Protein AF-A0A0C9YIC5-F1 (afdb_monomer)

Nearest PDB structures (foldseek):
  7uoi-assembly1_A  TM=7.313E-01  e=7.204E-04  Enterococcus faecium 1,231,410
  3tx8-assembly1_A-2  TM=7.653E-01  e=3.037E-03  Corynebacterium glutamicum
  2rb7-assembly1_B  TM=7.209E-01  e=3.037E-03  Oleidesulfovibrio alaskensis G20
  7rsf-assembly1_B  TM=7.570E-01  e=6.657E-03  Escherichia coli str. K-12 substr. MG1655
  6xj5-assembly2_D  TM=5.848E-01  e=9.724E-02  Pseudomonas sp. RS-16

Secondary structure (DSSP, 8-state):
-------EEEEEEEEEE---EETTS--SS-HHHHHHHHHHHHHTSPPPP---TTSHHHHHHHHHHHH-TTS-HHHHHHHHHTTT-HHHHHHHHHHHHHH-HHHHHHHS-EEEEEEEEE-SSTTEE-SEEEEEEEEEE-S--

Sequence (141 aa):
MPGVTEKGSVNVCIEVNTPGGHSSLPPTHTSIGILAELLVKIEGNPFRVHLARNSPPYRTVQCLAAHAPNMPDGLRRNILASAYSDKVLRAAEDVLFTNSPVFKSLVGTTQAIDIIQGGVKVNALPEQAWAVINHRISMER

pLDDT: mean 93.81, std 6.39, range [55.09, 98.69]

Organism: NCBI:txid765257

Structure (mmCIF, N/CA/C/O backbone):
data_AF-A0A0C9YIC5-F1
#
_entry.id   AF-A0A0C9YIC5-F1
#
loop_
_atom_site.group_PDB
_atom_site.id
_atom_site.type_symbol
_atom_site.label_atom_id
_atom_site.label_alt_id
_atom_site.label_comp_id
_atom_site.label_asym_id
_atom_site.label_entity_id
_atom_site.label_seq_id
_atom_site.pdbx_PDB_ins_code
_atom_site.Cartn_x
_atom_site.Cartn_y
_atom_site.Cartn_z
_atom_site.occupancy
_atom_site.B_iso_or_equiv
_atom_site.auth_seq_id
_atom_site.auth_comp_id
_atom_site.auth_asym_id
_atom_site.auth_atom_id
_atom_site.pdbx_PDB_model_num
ATOM 1 N N . MET A 1 1 ? -3.934 10.314 -22.966 1.00 55.09 1 MET A N 1
ATOM 2 C CA . MET A 1 1 ? -3.938 8.928 -23.488 1.00 55.09 1 MET A CA 1
ATOM 3 C C . MET A 1 1 ? -5.257 8.276 -23.110 1.00 55.09 1 MET A C 1
ATOM 5 O O . MET A 1 1 ? -5.758 8.613 -22.043 1.00 55.09 1 MET A O 1
ATOM 9 N N . PRO A 1 2 ? -5.831 7.400 -23.949 1.00 66.56 2 PRO A N 1
ATOM 10 C CA . PRO A 1 2 ? -7.063 6.693 -23.607 1.00 66.56 2 PRO A CA 1
ATOM 11 C C . PRO A 1 2 ? -6.825 5.684 -22.471 1.00 66.56 2 PRO A C 1
ATOM 13 O O . PRO A 1 2 ? -5.816 4.979 -22.469 1.00 66.56 2 PRO A O 1
ATOM 16 N N . GLY A 1 3 ? -7.749 5.619 -21.508 1.00 75.81 3 GLY A N 1
ATOM 17 C CA . GLY A 1 3 ? -7.759 4.602 -20.455 1.00 75.81 3 GLY A CA 1
ATOM 18 C C . GLY A 1 3 ? -8.414 3.326 -20.972 1.00 75.81 3 GLY A C 1
ATOM 19 O O . GLY A 1 3 ? -9.629 3.277 -21.109 1.00 75.81 3 GLY A O 1
ATOM 20 N N . VAL A 1 4 ? -7.606 2.318 -21.302 1.00 83.75 4 VAL A N 1
ATOM 21 C CA . VAL A 1 4 ? -8.083 1.050 -21.895 1.00 83.75 4 VAL A CA 1
ATOM 22 C C . VAL A 1 4 ? -8.265 -0.073 -20.869 1.00 83.75 4 VAL A C 1
ATOM 24 O O . VAL A 1 4 ? -8.669 -1.173 -21.230 1.00 83.75 4 VAL A O 1
ATOM 27 N N . THR A 1 5 ? -7.958 0.194 -19.598 1.00 82.62 5 THR A N 1
ATOM 28 C CA . THR A 1 5 ? -8.062 -0.761 -18.486 1.00 82.62 5 THR A CA 1
ATOM 29 C C . THR A 1 5 ? -8.401 -0.058 -17.181 1.00 82.62 5 THR A C 1
ATOM 31 O O . THR A 1 5 ? -7.913 1.046 -16.934 1.00 82.62 5 THR A O 1
ATOM 34 N N . GLU A 1 6 ? -9.148 -0.744 -16.320 1.00 87.69 6 GLU A N 1
ATOM 35 C CA . GLU A 1 6 ? -9.480 -0.321 -14.960 1.00 87.69 6 GLU A CA 1
ATOM 36 C C . GLU A 1 6 ? -8.964 -1.353 -13.945 1.00 87.69 6 GLU A C 1
ATOM 38 O O . GLU A 1 6 ? -8.940 -2.551 -14.227 1.00 87.69 6 GLU A O 1
ATOM 43 N N . LYS A 1 7 ? -8.520 -0.888 -12.771 1.00 92.06 7 LYS A N 1
ATOM 44 C CA . LYS A 1 7 ? -8.099 -1.761 -11.665 1.00 92.06 7 LYS A CA 1
ATOM 45 C C . LYS A 1 7 ? -9.325 -2.367 -10.986 1.00 92.06 7 LYS A C 1
ATOM 47 O O . LYS A 1 7 ? -10.297 -1.658 -10.733 1.00 92.06 7 LYS A O 1
ATOM 52 N N . GLY A 1 8 ? -9.232 -3.634 -10.588 1.00 93.81 8 GLY A N 1
ATOM 53 C CA . GLY A 1 8 ? -10.237 -4.245 -9.717 1.00 93.81 8 GLY A CA 1
ATOM 54 C C . GLY A 1 8 ? -10.327 -3.519 -8.370 1.00 93.81 8 GLY A C 1
ATOM 55 O O . GLY A 1 8 ? -9.386 -2.833 -7.964 1.00 93.81 8 GLY A O 1
ATOM 56 N N . SER A 1 9 ? -11.439 -3.673 -7.653 1.00 95.56 9 SER A N 1
ATOM 57 C CA . SER A 1 9 ? -11.620 -3.086 -6.321 1.00 95.56 9 SER A CA 1
ATOM 58 C C . SER A 1 9 ? -12.182 -4.111 -5.345 1.00 95.56 9 SER A C 1
ATOM 60 O O . SER A 1 9 ? -13.121 -4.832 -5.676 1.00 95.56 9 SER A O 1
ATOM 62 N N . VAL A 1 10 ? -11.594 -4.173 -4.148 1.00 97.19 10 VAL A N 1
ATOM 63 C CA . VAL A 1 10 ? -12.064 -4.988 -3.022 1.00 97.19 10 VAL A CA 1
ATOM 64 C C . VAL A 1 10 ? -11.926 -4.181 -1.736 1.00 97.19 10 VAL A C 1
ATOM 66 O O . VAL A 1 10 ? -10.881 -3.587 -1.489 1.00 97.19 10 VAL A O 1
ATOM 69 N N . ASN A 1 11 ? -12.960 -4.197 -0.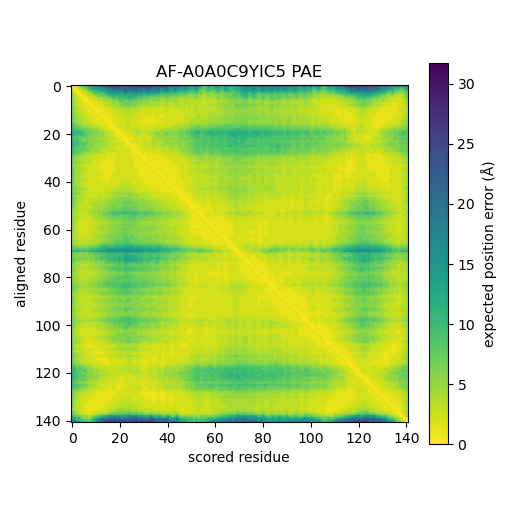899 1.00 98.00 11 ASN A N 1
ATOM 70 C CA . ASN A 1 11 ? -12.909 -3.652 0.455 1.00 98.00 11 ASN A CA 1
ATOM 71 C C . ASN A 1 11 ? -12.886 -4.805 1.456 1.00 98.00 11 ASN A C 1
ATOM 73 O O . ASN A 1 11 ? -13.719 -5.707 1.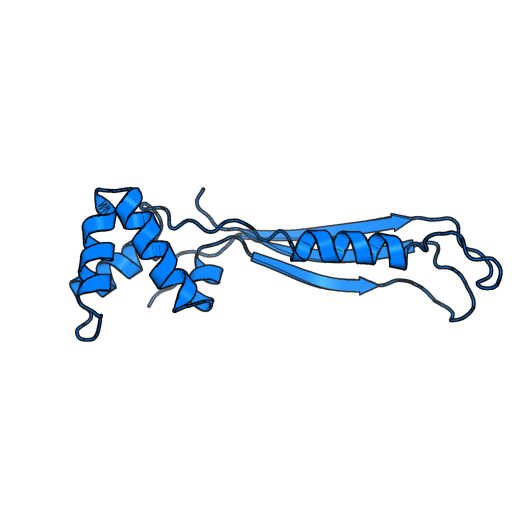377 1.00 98.00 11 ASN A O 1
ATOM 77 N N . VAL A 1 12 ? -11.945 -4.767 2.395 1.00 97.50 12 VAL A N 1
ATOM 78 C CA . VAL A 1 12 ? -11.820 -5.758 3.468 1.00 97.50 12 VAL A CA 1
ATOM 79 C C . VAL A 1 12 ? -12.132 -5.074 4.789 1.00 97.50 12 VAL A C 1
ATOM 81 O O . VAL A 1 12 ? -11.460 -4.110 5.143 1.00 97.50 12 VAL A O 1
ATOM 84 N N . CYS A 1 13 ? -13.141 -5.562 5.508 1.00 98.12 13 CYS A N 1
ATOM 85 C CA . CYS A 1 13 ? -13.415 -5.131 6.876 1.00 98.12 13 CYS A CA 1
ATOM 86 C C . CYS A 1 13 ? -12.688 -6.061 7.849 1.00 98.12 13 CYS A C 1
ATOM 88 O O . CYS A 1 13 ? -12.827 -7.281 7.746 1.00 98.12 13 CYS A O 1
ATOM 90 N N . ILE A 1 14 ? -11.920 -5.490 8.774 1.00 97.81 14 ILE A N 1
ATOM 91 C CA . ILE A 1 14 ? -11.286 -6.231 9.864 1.00 97.81 14 ILE A CA 1
ATOM 92 C C . ILE A 1 14 ? -11.880 -5.746 11.171 1.00 97.81 14 ILE A C 1
ATOM 94 O O . ILE A 1 14 ? -11.922 -4.546 11.427 1.00 97.81 14 ILE A O 1
ATOM 98 N N . GLU A 1 15 ? -12.310 -6.695 11.990 1.00 98.31 15 GLU A N 1
ATOM 99 C CA . GLU A 1 15 ? -12.998 -6.452 13.246 1.00 98.31 15 GLU A CA 1
ATOM 100 C C . GLU A 1 15 ? -12.291 -7.192 14.381 1.00 98.31 15 GLU A C 1
ATOM 102 O O . GLU A 1 15 ? -11.943 -8.369 14.261 1.00 98.31 15 GLU A O 1
ATOM 107 N N . VAL A 1 16 ? -12.077 -6.486 15.488 1.00 98.12 16 VAL A N 1
ATOM 108 C CA . VAL A 1 16 ? -11.490 -7.016 16.713 1.00 98.12 16 VAL A CA 1
ATOM 109 C C . VAL A 1 16 ? -12.517 -6.904 17.828 1.00 98.12 16 VAL A C 1
ATOM 111 O O . VAL A 1 16 ? -12.897 -5.800 18.219 1.00 98.12 16 VAL A O 1
ATOM 114 N N . ASN A 1 17 ? -12.904 -8.060 18.363 1.00 97.19 17 ASN A N 1
ATOM 115 C CA . ASN A 1 17 ? -13.817 -8.178 19.492 1.00 97.19 17 ASN A CA 1
ATOM 116 C C . ASN A 1 17 ? -13.047 -8.568 20.756 1.00 97.19 17 ASN A C 1
ATOM 118 O O . ASN A 1 17 ? -12.307 -9.553 20.766 1.00 97.19 17 ASN A O 1
ATOM 122 N N . THR A 1 18 ? -13.231 -7.802 21.827 1.00 94.25 18 THR A N 1
ATOM 123 C CA . THR A 1 18 ? -12.648 -8.059 23.151 1.00 94.25 18 THR A CA 1
ATOM 124 C C . THR A 1 18 ? -13.705 -7.857 24.231 1.00 94.25 18 THR A C 1
ATOM 126 O O . THR A 1 18 ? -14.663 -7.121 24.005 1.00 94.25 18 THR A O 1
ATOM 129 N N . PRO A 1 19 ? -13.548 -8.427 25.436 1.00 93.00 19 PRO A N 1
ATOM 130 C CA . PRO A 1 19 ? -14.355 -7.995 26.569 1.00 93.00 19 PRO A CA 1
ATOM 131 C C . PRO A 1 19 ? -14.216 -6.479 26.779 1.00 93.00 19 PRO A C 1
ATOM 133 O O . PRO A 1 19 ? -13.108 -5.939 26.729 1.00 93.00 19 PRO A O 1
ATOM 136 N N . GLY A 1 20 ? -15.339 -5.797 26.990 1.00 91.75 20 GLY A N 1
ATOM 137 C CA . GLY A 1 20 ? -15.368 -4.396 27.397 1.00 91.75 20 GLY A CA 1
ATOM 138 C C . GLY A 1 20 ? -15.046 -4.245 28.880 1.00 91.75 20 GLY A C 1
ATOM 139 O O . GLY A 1 20 ? -14.468 -5.128 29.514 1.00 91.75 20 GLY A O 1
ATOM 140 N N . GLY A 1 21 ? -15.449 -3.120 29.464 1.00 93.31 21 GLY A N 1
ATOM 141 C CA . GLY A 1 21 ? -15.326 -2.908 30.905 1.00 93.31 21 GLY A CA 1
ATOM 142 C C . GLY A 1 21 ? -15.001 -1.475 31.288 1.00 93.31 21 GLY A C 1
ATOM 143 O O . GLY A 1 21 ? -15.054 -0.557 30.471 1.00 93.31 21 GLY A O 1
ATOM 144 N N . HIS A 1 22 ? -14.674 -1.278 32.561 1.00 95.06 22 HIS A N 1
ATOM 145 C CA . HIS A 1 22 ? -14.323 0.036 33.084 1.00 95.06 22 HIS A CA 1
ATOM 146 C C . HIS A 1 22 ? -12.851 0.354 32.796 1.00 95.06 22 HIS A C 1
ATOM 148 O O . HIS A 1 22 ? -11.972 -0.462 33.073 1.00 95.06 22 HIS A O 1
ATOM 154 N N . SER A 1 23 ? -12.558 1.554 32.288 1.00 92.31 23 SER A N 1
ATOM 155 C CA . SER A 1 23 ? -11.190 1.916 31.879 1.00 92.31 23 SER A CA 1
ATOM 156 C C . SER A 1 23 ? -10.175 1.995 33.028 1.00 92.31 23 SER A C 1
ATOM 158 O O . SER A 1 23 ? -8.977 2.029 32.770 1.00 92.31 23 SER A O 1
ATOM 160 N N . SER A 1 24 ? -10.622 1.985 34.291 1.00 93.81 24 SER A N 1
ATOM 161 C CA . SER A 1 24 ? -9.742 1.937 35.473 1.00 93.81 24 SER A CA 1
ATOM 162 C C . SER A 1 24 ? -9.096 0.571 35.722 1.00 93.81 24 SER A C 1
ATOM 164 O O . SER A 1 24 ? -8.210 0.475 36.564 1.00 93.81 24 SER A O 1
ATOM 166 N N . LEU A 1 25 ? -9.555 -0.482 35.040 1.00 92.38 25 LEU A N 1
ATOM 167 C CA . LEU A 1 25 ? -9.005 -1.836 35.126 1.00 92.38 25 LEU A CA 1
ATOM 168 C C . LEU A 1 25 ? -8.668 -2.337 33.713 1.00 92.38 25 LEU A C 1
ATOM 170 O O . LEU A 1 25 ? -9.311 -3.266 33.221 1.00 92.38 25 LEU A O 1
ATOM 174 N N . PRO A 1 26 ? -7.723 -1.688 33.009 1.00 92.56 26 PRO A N 1
ATOM 175 C CA . PRO A 1 26 ? -7.449 -2.030 31.627 1.00 92.56 26 PRO A CA 1
ATOM 176 C C . PRO A 1 26 ? -6.727 -3.387 31.529 1.00 92.56 26 PRO A C 1
ATOM 178 O O . PRO A 1 26 ? -5.825 -3.665 32.325 1.00 92.56 26 PRO A O 1
ATOM 181 N N . PRO A 1 27 ? -7.073 -4.225 30.537 1.00 93.69 27 PRO A N 1
ATOM 182 C CA . PRO A 1 27 ? -6.235 -5.353 30.145 1.00 93.69 27 PRO A CA 1
ATOM 183 C C . PRO A 1 27 ? -4.940 -4.853 29.481 1.00 93.69 27 PRO A C 1
ATOM 185 O O . PRO A 1 27 ? -4.796 -3.668 29.179 1.00 93.69 27 PRO A O 1
ATOM 188 N N . THR A 1 28 ? -4.010 -5.766 29.183 1.00 94.88 28 THR A N 1
ATOM 189 C CA . THR A 1 28 ? -2.755 -5.440 28.479 1.00 94.88 28 THR A CA 1
ATOM 190 C C . THR A 1 28 ? -2.990 -4.734 27.139 1.00 94.88 28 THR A C 1
ATOM 192 O O . THR A 1 28 ? -2.250 -3.815 26.799 1.00 94.88 28 THR A O 1
ATOM 195 N N . HIS A 1 29 ? -4.035 -5.123 26.397 1.00 95.31 29 HIS A N 1
ATOM 196 C CA . HIS A 1 29 ? -4.426 -4.473 25.147 1.00 95.31 29 HIS A CA 1
ATOM 197 C C . HIS A 1 29 ? -5.942 -4.301 25.048 1.00 95.31 29 HIS A C 1
ATOM 199 O O . HIS A 1 29 ? -6.704 -5.205 25.384 1.00 95.31 29 HIS A O 1
ATOM 205 N N . THR A 1 30 ? -6.374 -3.147 24.538 1.00 96.62 30 THR A N 1
ATOM 206 C CA . THR A 1 30 ? -7.769 -2.891 24.154 1.00 96.62 30 THR A CA 1
ATOM 207 C C . THR A 1 30 ? -8.027 -3.373 22.724 1.00 96.62 30 THR A C 1
ATOM 209 O O . THR A 1 30 ? -7.079 -3.537 21.951 1.00 96.62 30 THR A O 1
ATOM 212 N N . SER A 1 31 ? -9.293 -3.535 22.327 1.00 97.00 31 SER A N 1
ATOM 213 C CA . SER A 1 31 ? -9.656 -3.809 20.923 1.00 97.00 31 SER A CA 1
ATOM 214 C C . SER A 1 31 ? -9.053 -2.784 19.953 1.00 97.00 31 SER A C 1
ATOM 216 O O . SER A 1 31 ? -8.504 -3.171 18.924 1.00 97.00 31 SER A O 1
ATOM 218 N N . ILE A 1 32 ? -9.053 -1.493 20.314 1.00 97.44 32 ILE A N 1
ATOM 219 C CA . ILE A 1 32 ? -8.400 -0.428 19.531 1.00 97.44 32 ILE A CA 1
ATOM 220 C C . ILE A 1 32 ? -6.886 -0.650 19.443 1.00 97.44 32 ILE A C 1
ATOM 222 O O . ILE A 1 32 ? -6.319 -0.507 18.365 1.00 97.44 32 ILE A O 1
ATOM 226 N N . GLY A 1 33 ? -6.226 -1.003 20.549 1.00 97.69 33 GLY A N 1
ATOM 227 C CA . GLY A 1 33 ? -4.781 -1.246 20.563 1.00 97.69 33 GLY A CA 1
ATOM 228 C C . GLY A 1 33 ? -4.371 -2.414 19.662 1.00 97.69 33 GLY A C 1
ATOM 229 O O . GLY A 1 33 ? -3.432 -2.285 18.881 1.00 97.69 33 GLY A O 1
ATOM 230 N N . ILE A 1 34 ? -5.115 -3.522 19.722 1.00 98.12 34 ILE A N 1
ATOM 231 C CA . ILE A 1 34 ? -4.899 -4.696 18.86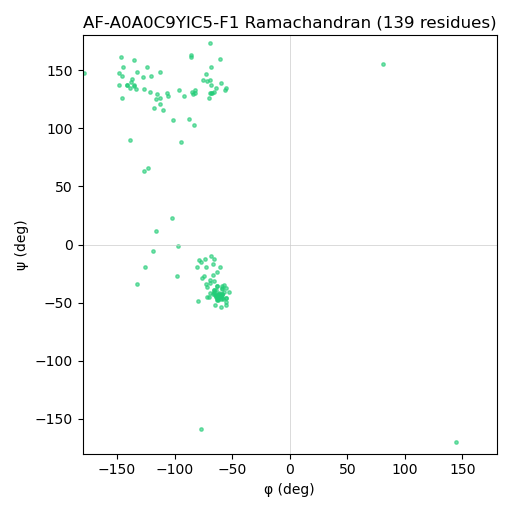1 1.00 98.12 34 ILE A CA 1
ATOM 232 C C . ILE A 1 34 ? -5.134 -4.334 17.390 1.00 98.12 34 ILE A C 1
ATOM 234 O O . ILE A 1 34 ? -4.306 -4.653 16.537 1.00 98.12 34 ILE A O 1
ATOM 238 N N . LEU A 1 35 ? -6.244 -3.647 17.087 1.00 98.56 35 LEU A N 1
ATOM 239 C CA . LEU A 1 35 ? -6.546 -3.207 15.727 1.00 98.56 35 LEU A CA 1
ATOM 240 C C . LEU A 1 35 ? -5.440 -2.291 15.194 1.00 98.56 35 LEU A C 1
ATOM 242 O O . LEU A 1 35 ? -4.960 -2.508 14.088 1.00 98.56 35 LEU A O 1
ATOM 246 N N . ALA A 1 36 ? -4.991 -1.311 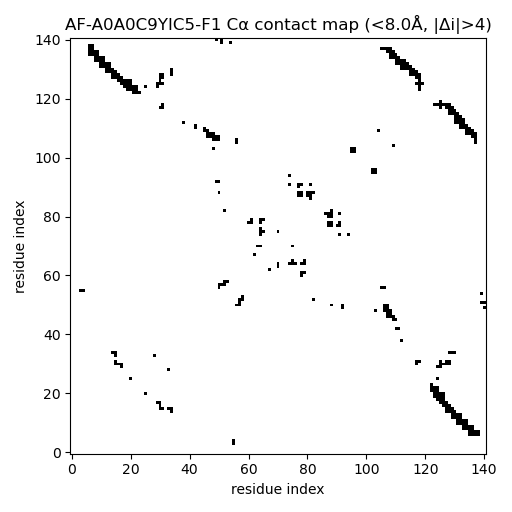15.979 1.00 98.25 36 ALA A N 1
ATOM 247 C CA . ALA A 1 36 ? -3.934 -0.390 15.578 1.00 98.25 36 ALA A CA 1
ATOM 248 C C . ALA A 1 36 ? -2.628 -1.122 15.227 1.00 98.25 36 ALA A C 1
ATOM 250 O O . ALA A 1 36 ? -2.017 -0.819 14.204 1.00 98.25 36 ALA A O 1
ATOM 251 N N . GLU A 1 37 ? -2.225 -2.125 16.014 1.00 98.06 37 GLU A N 1
ATOM 252 C CA . GLU A 1 37 ? -1.039 -2.933 15.707 1.00 98.06 37 GLU A CA 1
ATOM 253 C C . GLU A 1 37 ? -1.189 -3.684 14.375 1.00 98.06 37 GLU A C 1
ATOM 255 O O . GLU A 1 37 ? -0.258 -3.732 13.565 1.00 98.06 37 GLU A O 1
ATOM 260 N N . LEU A 1 38 ? -2.370 -4.247 14.122 1.00 97.81 38 LEU A N 1
ATOM 261 C CA . LEU A 1 38 ? -2.672 -4.929 12.870 1.00 97.81 38 LEU A CA 1
ATOM 262 C C . LEU A 1 38 ? -2.646 -3.963 11.675 1.00 97.81 38 LEU A C 1
ATOM 264 O O . LEU A 1 38 ? -2.046 -4.284 10.651 1.00 97.81 38 LEU A O 1
ATOM 268 N N . LEU A 1 39 ? -3.216 -2.767 11.812 1.00 98.25 39 LEU A N 1
ATOM 269 C CA . LEU A 1 39 ? -3.212 -1.748 10.759 1.00 98.25 39 LEU A CA 1
ATOM 270 C C . LEU A 1 39 ? -1.796 -1.269 10.416 1.00 98.25 39 LEU A C 1
ATOM 272 O O . LEU A 1 39 ? -1.445 -1.218 9.238 1.00 98.25 39 LEU A O 1
ATOM 276 N N . VAL A 1 40 ? -0.947 -1.028 11.422 1.00 98.25 40 VAL A N 1
ATOM 277 C CA . VAL A 1 40 ? 0.472 -0.685 11.211 1.00 98.25 40 VAL A CA 1
ATOM 278 C C . VAL A 1 40 ? 1.196 -1.794 10.447 1.00 98.25 40 VAL A C 1
ATOM 280 O O . VAL A 1 40 ? 1.960 -1.517 9.521 1.00 98.25 40 VAL A O 1
ATOM 283 N N . LYS A 1 41 ? 0.942 -3.064 10.791 1.00 98.12 41 LYS A N 1
ATOM 284 C CA . LYS A 1 41 ? 1.520 -4.203 10.062 1.00 98.12 41 LYS A CA 1
ATOM 285 C C . LYS A 1 41 ? 1.036 -4.254 8.616 1.00 98.12 41 LYS A C 1
ATOM 287 O O . LYS A 1 41 ? 1.838 -4.562 7.741 1.00 98.12 41 LYS A O 1
ATOM 292 N N . ILE A 1 42 ? -0.230 -3.949 8.344 1.00 96.88 42 ILE A N 1
ATOM 293 C CA . ILE A 1 42 ? -0.768 -3.933 6.978 1.00 96.88 42 ILE A CA 1
ATOM 294 C C . ILE A 1 42 ? -0.096 -2.833 6.153 1.00 96.88 42 ILE A C 1
ATOM 296 O O . ILE A 1 42 ? 0.469 -3.135 5.103 1.00 96.88 42 ILE A O 1
ATOM 300 N N . GLU A 1 43 ? -0.067 -1.589 6.637 1.00 97.06 43 GLU A N 1
ATOM 301 C CA . GLU A 1 43 ? 0.566 -0.477 5.909 1.00 97.06 43 GLU A CA 1
ATOM 302 C C . GLU A 1 43 ? 2.072 -0.675 5.713 1.00 97.06 43 GLU A C 1
ATOM 304 O O . GLU A 1 43 ? 2.607 -0.358 4.649 1.00 97.06 43 GLU A O 1
ATOM 309 N N . GLY A 1 44 ? 2.749 -1.271 6.700 1.00 97.62 44 GLY A N 1
ATOM 310 C CA . GLY A 1 44 ? 4.167 -1.619 6.624 1.00 97.62 44 GLY A CA 1
ATOM 311 C C . GLY A 1 44 ? 4.503 -2.743 5.634 1.00 97.62 44 GLY A C 1
ATOM 312 O O . GLY A 1 44 ? 5.682 -2.967 5.361 1.00 97.62 44 GLY A O 1
ATOM 313 N N . ASN A 1 45 ? 3.505 -3.438 5.075 1.00 96.94 45 ASN A N 1
ATOM 314 C CA . ASN A 1 45 ? 3.682 -4.541 4.126 1.00 96.94 45 ASN A CA 1
ATOM 315 C C . ASN A 1 45 ? 2.942 -4.286 2.794 1.00 96.94 45 ASN A C 1
ATOM 317 O O . ASN A 1 45 ? 2.007 -5.015 2.456 1.00 96.94 45 ASN A O 1
ATOM 321 N N . PRO A 1 46 ? 3.341 -3.272 2.001 1.00 94.25 46 PRO A N 1
ATOM 322 C CA . PRO A 1 46 ? 2.715 -2.998 0.712 1.00 94.25 46 PRO A CA 1
ATOM 323 C C . PRO A 1 46 ? 3.001 -4.099 -0.319 1.00 94.25 46 PRO A C 1
ATOM 325 O O . PRO A 1 46 ? 4.052 -4.748 -0.309 1.00 94.25 46 PRO A O 1
ATOM 328 N N . PHE A 1 47 ? 2.086 -4.258 -1.279 1.00 93.94 47 PHE A N 1
ATOM 329 C CA . PHE A 1 47 ? 2.258 -5.187 -2.394 1.00 93.94 47 PHE A CA 1
ATOM 330 C C . PHE A 1 47 ? 3.503 -4.849 -3.221 1.00 93.94 47 PHE A C 1
ATOM 332 O O . PHE A 1 47 ? 3.787 -3.689 -3.535 1.00 93.94 47 PHE A O 1
ATOM 339 N N . ARG A 1 48 ? 4.237 -5.891 -3.624 1.00 92.94 48 ARG A N 1
ATOM 340 C CA . ARG A 1 48 ? 5.342 -5.745 -4.576 1.00 92.94 48 ARG A CA 1
ATOM 341 C C . ARG A 1 48 ? 4.773 -5.392 -5.945 1.00 92.94 48 ARG A C 1
ATOM 343 O O . ARG A 1 48 ? 3.863 -6.057 -6.429 1.00 92.94 48 ARG A O 1
ATOM 350 N N . VAL A 1 49 ? 5.327 -4.355 -6.564 1.00 93.94 49 VAL A N 1
ATOM 351 C CA . VAL A 1 49 ? 4.899 -3.890 -7.886 1.00 93.94 49 VAL A CA 1
ATOM 352 C C . VAL A 1 49 ? 5.809 -4.491 -8.949 1.00 93.94 49 VAL A C 1
ATOM 354 O O . VAL A 1 49 ? 7.030 -4.458 -8.803 1.00 93.94 49 VAL A O 1
ATOM 357 N N . HIS A 1 50 ? 5.212 -5.033 -10.006 1.00 93.69 50 HIS A N 1
ATOM 358 C CA . HIS A 1 50 ? 5.914 -5.574 -11.164 1.00 93.69 50 HIS A CA 1
ATOM 359 C C . HIS A 1 50 ? 5.226 -5.090 -12.443 1.00 93.69 50 HIS A C 1
ATOM 361 O O . HIS A 1 50 ? 3.999 -5.042 -12.519 1.00 93.69 50 HIS A O 1
ATOM 367 N N . LEU A 1 51 ? 6.018 -4.695 -13.434 1.00 93.69 51 LEU A N 1
ATOM 368 C CA . LEU A 1 51 ? 5.554 -4.227 -14.727 1.00 93.69 51 LEU A CA 1
ATOM 369 C C . LEU A 1 51 ? 5.539 -5.396 -15.716 1.00 93.69 51 LEU A C 1
ATOM 371 O O . LEU A 1 51 ? 6.501 -5.638 -16.445 1.00 93.69 51 LEU A O 1
ATOM 375 N N . ALA A 1 52 ? 4.419 -6.109 -15.756 1.00 93.25 52 ALA A N 1
ATOM 376 C CA . ALA A 1 52 ? 4.237 -7.233 -16.662 1.00 93.25 52 ALA A CA 1
ATOM 377 C C . ALA A 1 52 ? 4.274 -6.790 -18.141 1.00 93.25 52 ALA A C 1
ATOM 379 O O . ALA A 1 52 ? 3.660 -5.789 -18.527 1.00 93.25 52 ALA A O 1
ATOM 380 N N . ARG A 1 53 ? 5.008 -7.528 -18.989 1.00 94.00 53 ARG A N 1
ATOM 381 C CA . ARG A 1 53 ? 5.271 -7.153 -20.399 1.00 94.00 53 ARG A CA 1
ATOM 382 C C . ARG A 1 53 ? 4.026 -7.170 -21.288 1.00 94.00 53 ARG A C 1
ATOM 384 O O . ARG A 1 53 ? 3.972 -6.480 -22.305 1.00 94.00 53 ARG A O 1
ATOM 391 N N . ASN A 1 54 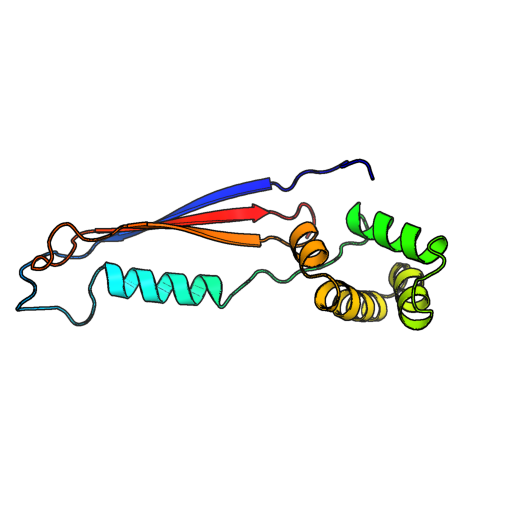? 3.035 -7.974 -20.933 1.00 90.81 54 ASN A N 1
ATOM 392 C CA . ASN A 1 54 ? 1.750 -8.046 -21.619 1.00 90.81 54 ASN A CA 1
ATOM 393 C C . ASN A 1 54 ? 0.810 -6.887 -21.242 1.00 90.81 54 ASN A C 1
ATOM 395 O O . ASN A 1 54 ? -0.127 -6.622 -22.000 1.00 90.81 54 ASN A O 1
ATOM 399 N N . SER A 1 55 ? 1.122 -6.137 -20.180 1.00 91.38 55 SER A N 1
ATOM 400 C CA . SER A 1 55 ? 0.265 -5.078 -19.655 1.00 91.38 55 SER A CA 1
ATOM 401 C C . SER A 1 55 ? 0.218 -3.813 -20.533 1.00 91.38 55 SER A C 1
ATOM 403 O O . SER A 1 55 ? 1.221 -3.406 -21.138 1.00 91.38 55 SER A O 1
ATOM 405 N N . PRO A 1 56 ? -0.926 -3.104 -20.582 1.00 92.25 56 PRO A N 1
ATOM 406 C CA . PRO A 1 56 ? -1.020 -1.800 -21.244 1.00 92.25 56 PRO A CA 1
ATOM 407 C C . PRO A 1 56 ? -0.071 -0.719 -20.689 1.00 92.25 56 PRO A C 1
ATOM 409 O O . PRO A 1 56 ? 0.489 0.034 -21.498 1.00 92.25 56 PRO A O 1
ATOM 412 N N . PRO A 1 57 ? 0.185 -0.624 -19.364 1.00 92.50 57 PRO A N 1
ATOM 413 C CA . PRO A 1 57 ? 1.213 0.266 -18.828 1.00 92.50 57 PRO A CA 1
ATOM 414 C C . PRO A 1 57 ? 2.604 -0.002 -19.411 1.00 92.50 57 PRO A C 1
ATOM 416 O O . PRO A 1 57 ? 3.303 0.946 -19.767 1.00 92.50 57 PRO A O 1
ATOM 419 N N . TYR A 1 58 ? 2.991 -1.269 -19.594 1.00 94.38 58 TYR A N 1
ATOM 420 C CA . TYR A 1 58 ? 4.277 -1.605 -20.209 1.00 94.38 58 TYR A CA 1
ATOM 421 C C . TYR A 1 58 ? 4.361 -1.124 -21.659 1.00 94.38 58 TYR A C 1
ATOM 423 O O . TYR A 1 58 ? 5.320 -0.454 -22.041 1.00 94.38 58 TYR A O 1
ATOM 431 N N . ARG A 1 59 ? 3.320 -1.390 -22.460 1.00 93.56 59 ARG A N 1
ATOM 432 C CA . ARG A 1 59 ? 3.238 -0.923 -23.857 1.00 93.56 59 ARG A CA 1
ATOM 433 C C . ARG A 1 59 ? 3.304 0.601 -23.960 1.00 93.56 59 ARG A C 1
ATOM 435 O O . ARG A 1 59 ? 3.935 1.133 -24.869 1.00 93.56 59 ARG A O 1
ATOM 442 N N . THR A 1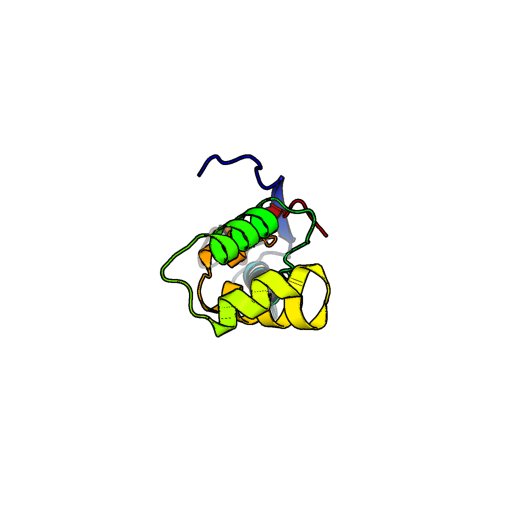 60 ? 2.689 1.301 -23.009 1.00 92.62 60 THR A N 1
ATOM 443 C CA . THR A 1 60 ? 2.754 2.765 -22.914 1.00 92.62 60 THR A CA 1
ATOM 444 C C . THR A 1 60 ? 4.186 3.239 -22.695 1.00 92.62 60 THR A C 1
ATOM 446 O O . THR A 1 60 ? 4.661 4.118 -23.409 1.00 92.62 60 THR A O 1
ATOM 449 N N . VAL A 1 61 ? 4.901 2.624 -21.755 1.00 94.38 61 VAL A N 1
ATOM 450 C CA . VAL A 1 61 ? 6.294 2.974 -21.462 1.00 94.38 61 VAL A CA 1
ATOM 451 C C . VAL A 1 61 ? 7.221 2.650 -22.641 1.00 94.38 61 VAL A C 1
ATOM 453 O O . VAL A 1 61 ? 8.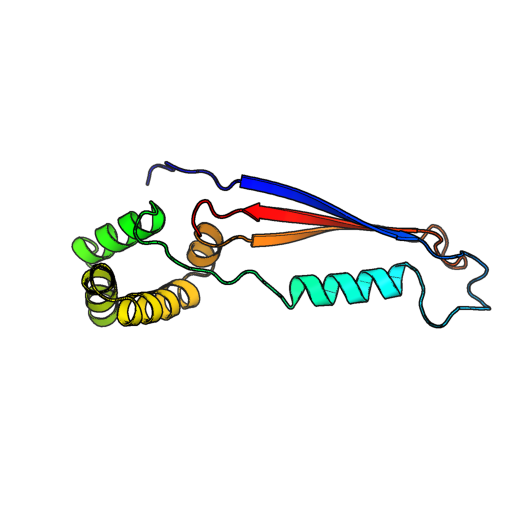069 3.474 -22.978 1.00 94.38 61 VAL A O 1
ATOM 456 N N . GLN A 1 62 ? 7.016 1.523 -23.331 1.00 96.56 62 GLN A N 1
ATOM 457 C CA . GLN A 1 62 ? 7.722 1.197 -24.580 1.00 96.56 62 GLN A CA 1
ATOM 458 C C . GLN A 1 62 ? 7.509 2.264 -25.661 1.00 96.56 62 GLN A C 1
ATOM 460 O O . GLN A 1 62 ? 8.467 2.741 -26.265 1.00 96.56 62 GLN A O 1
ATOM 465 N N . CYS A 1 63 ? 6.259 2.685 -25.869 1.00 94.88 63 CYS A N 1
ATOM 466 C CA . CYS A 1 63 ? 5.905 3.727 -26.833 1.00 94.88 63 CYS A CA 1
ATOM 467 C C . CYS A 1 63 ? 6.576 5.069 -26.491 1.00 94.88 63 CYS A C 1
ATOM 469 O O . CYS A 1 63 ? 7.162 5.720 -27.357 1.00 94.88 63 CYS A O 1
ATOM 471 N N . LEU A 1 64 ? 6.573 5.454 -25.211 1.00 94.12 64 LEU A N 1
ATOM 472 C CA . LEU A 1 64 ? 7.275 6.650 -24.746 1.00 94.12 64 LEU A CA 1
ATOM 473 C C . LEU A 1 64 ? 8.786 6.548 -24.983 1.00 94.12 64 LEU A C 1
ATOM 475 O O . LEU A 1 64 ? 9.384 7.504 -25.465 1.00 94.12 64 LEU A O 1
ATOM 479 N N . ALA A 1 65 ? 9.414 5.404 -24.716 1.00 95.69 65 ALA A N 1
ATOM 480 C CA . ALA A 1 65 ? 10.837 5.230 -24.999 1.00 95.69 65 ALA A CA 1
ATOM 481 C C . ALA A 1 65 ? 11.160 5.258 -26.502 1.00 95.69 65 ALA A C 1
ATOM 483 O O . ALA A 1 65 ? 12.222 5.746 -26.887 1.00 95.69 65 ALA A O 1
ATOM 484 N N . ALA A 1 66 ? 10.254 4.799 -27.364 1.00 95.75 66 ALA A N 1
ATOM 485 C CA . ALA A 1 66 ? 10.444 4.854 -28.810 1.00 95.75 66 ALA A CA 1
ATOM 486 C C . ALA A 1 66 ? 10.304 6.277 -29.383 1.00 95.75 66 ALA A C 1
ATOM 488 O O . ALA A 1 66 ? 11.012 6.620 -30.328 1.00 95.75 66 ALA A O 1
ATOM 489 N N . HIS A 1 67 ? 9.421 7.110 -28.818 1.00 95.25 67 HIS A N 1
ATOM 490 C CA . HIS A 1 67 ? 8.989 8.349 -29.483 1.00 95.25 67 HIS A CA 1
ATOM 491 C C . HIS A 1 67 ? 9.161 9.637 -28.672 1.00 95.25 67 HIS A C 1
ATOM 493 O O . HIS A 1 67 ? 9.171 10.718 -29.258 1.00 95.25 67 HIS A O 1
ATOM 499 N N . ALA A 1 68 ? 9.294 9.578 -27.343 1.00 93.88 68 ALA A N 1
ATOM 500 C CA . ALA A 1 68 ? 9.398 10.788 -26.533 1.00 93.88 68 ALA A CA 1
ATOM 501 C C . ALA A 1 68 ? 10.756 11.474 -26.771 1.00 93.88 68 ALA A C 1
ATOM 503 O O . ALA A 1 68 ? 11.795 10.834 -26.571 1.00 93.88 68 ALA A O 1
ATOM 504 N N . PRO A 1 69 ? 10.787 12.768 -27.137 1.00 90.25 69 PRO A N 1
ATOM 505 C CA . PRO A 1 69 ? 12.037 13.467 -27.437 1.00 90.25 69 PRO A CA 1
ATOM 506 C C . PRO A 1 69 ? 12.894 13.692 -26.183 1.00 90.25 69 PRO A C 1
ATOM 508 O O . PRO A 1 69 ? 14.111 13.582 -26.245 1.00 90.25 69 PRO A O 1
ATOM 511 N N . ASN A 1 70 ? 12.265 13.903 -25.022 1.00 89.56 70 ASN A N 1
ATOM 512 C CA . ASN A 1 70 ? 12.940 14.360 -23.799 1.00 89.56 70 ASN A CA 1
ATOM 513 C C . ASN A 1 70 ? 13.190 13.247 -22.764 1.00 89.56 70 ASN A C 1
ATOM 515 O O . ASN A 1 70 ? 13.301 13.522 -21.571 1.00 89.56 70 ASN A O 1
ATOM 519 N N . MET A 1 71 ? 13.233 11.978 -23.182 1.00 91.94 71 MET A N 1
ATOM 520 C CA . MET A 1 71 ? 13.555 10.874 -22.271 1.00 91.94 71 MET A CA 1
ATOM 521 C C . MET A 1 71 ? 15.078 10.700 -22.150 1.00 91.94 71 MET A C 1
ATOM 523 O O . MET A 1 71 ? 15.735 10.595 -23.189 1.00 91.94 71 MET A O 1
ATOM 527 N N . PRO A 1 72 ? 15.639 10.592 -20.927 1.00 92.75 72 PRO A N 1
ATOM 528 C CA . PRO A 1 72 ? 17.063 10.325 -20.733 1.00 92.75 72 PRO A CA 1
ATOM 529 C C . PRO A 1 72 ? 17.512 9.038 -21.438 1.00 92.75 72 PRO A C 1
ATOM 531 O O . PRO A 1 72 ? 16.883 7.990 -21.276 1.00 92.75 72 PRO A O 1
ATOM 534 N N . ASP A 1 73 ? 18.631 9.086 -22.163 1.00 92.50 73 ASP A N 1
ATOM 535 C CA . ASP A 1 73 ? 19.088 7.976 -23.016 1.00 92.50 73 ASP A CA 1
ATOM 536 C C . ASP A 1 73 ? 19.317 6.665 -22.261 1.00 92.50 73 ASP A C 1
ATOM 538 O O . ASP A 1 73 ? 19.033 5.585 -22.779 1.00 92.50 73 ASP A O 1
ATOM 542 N N . GLY A 1 74 ? 19.808 6.742 -21.021 1.00 90.94 74 GLY A N 1
ATOM 543 C CA . GLY A 1 74 ? 19.988 5.566 -20.169 1.00 90.94 74 GLY A CA 1
ATOM 544 C C . GLY A 1 74 ? 18.662 4.862 -19.871 1.00 90.94 74 GLY A C 1
ATOM 545 O O . GLY A 1 74 ? 18.550 3.650 -20.049 1.00 90.94 74 GLY A O 1
ATOM 546 N N . LEU A 1 75 ? 17.637 5.632 -19.495 1.00 91.94 75 LEU A N 1
ATOM 547 C CA . LEU A 1 75 ? 16.295 5.108 -19.240 1.00 91.94 75 LEU A CA 1
ATOM 548 C C . LEU A 1 75 ? 15.658 4.582 -20.531 1.00 91.94 75 LEU A C 1
ATOM 550 O O . LEU A 1 75 ? 15.098 3.489 -20.528 1.00 91.94 75 LEU A O 1
ATOM 554 N N . ARG A 1 76 ? 15.811 5.310 -21.643 1.00 95.94 76 ARG A N 1
ATOM 555 C CA . ARG A 1 76 ? 15.325 4.896 -22.965 1.00 95.94 76 ARG A CA 1
ATOM 556 C C . ARG A 1 76 ? 15.869 3.526 -23.364 1.00 95.94 76 ARG A C 1
ATOM 558 O O . ARG A 1 76 ? 15.094 2.633 -23.700 1.00 95.94 76 ARG A O 1
ATOM 565 N N . ARG A 1 77 ? 17.193 3.343 -23.295 1.00 94.62 77 ARG A N 1
ATOM 566 C CA . ARG A 1 77 ? 17.849 2.069 -23.627 1.00 94.62 77 ARG A CA 1
ATOM 567 C C . ARG A 1 77 ? 17.362 0.935 -22.731 1.00 94.62 77 ARG A C 1
ATOM 569 O O . ARG A 1 77 ? 17.045 -0.132 -23.247 1.00 94.62 77 ARG A O 1
ATOM 576 N N . ASN A 1 78 ? 17.254 1.174 -21.423 1.00 94.75 78 ASN A N 1
ATOM 577 C CA . ASN A 1 78 ? 16.778 0.163 -20.478 1.00 94.75 78 ASN A CA 1
ATOM 578 C C . ASN A 1 78 ? 15.324 -0.230 -20.750 1.00 94.75 78 ASN A C 1
ATOM 580 O O . ASN A 1 78 ? 15.013 -1.417 -20.781 1.00 94.75 78 ASN A O 1
ATOM 584 N N . ILE A 1 79 ? 14.438 0.735 -21.007 1.00 96.81 79 ILE A N 1
ATOM 585 C CA . ILE A 1 79 ? 13.050 0.435 -21.358 1.00 96.81 79 ILE A CA 1
ATOM 586 C C . ILE A 1 79 ? 13.009 -0.414 -22.627 1.00 96.81 79 ILE A C 1
ATOM 588 O O . ILE A 1 79 ? 12.460 -1.508 -22.584 1.00 96.81 79 ILE A O 1
ATOM 592 N N . LEU A 1 80 ? 13.632 0.010 -23.728 1.00 96.62 80 LEU A N 1
ATOM 593 C CA . LEU A 1 80 ? 13.580 -0.741 -24.989 1.00 96.62 80 LEU A CA 1
ATOM 594 C C . LEU A 1 80 ? 14.169 -2.158 -24.846 1.00 96.62 80 LEU A C 1
ATOM 596 O O . LEU A 1 80 ? 13.574 -3.132 -25.304 1.00 96.62 80 LEU A O 1
ATOM 600 N N . ALA A 1 81 ? 15.295 -2.303 -24.141 1.00 96.69 81 ALA A N 1
ATOM 601 C CA . ALA A 1 81 ? 15.932 -3.600 -23.907 1.00 96.69 81 ALA A CA 1
ATOM 602 C C . ALA A 1 81 ? 15.179 -4.491 -22.896 1.00 96.69 81 ALA A C 1
ATOM 604 O O . ALA A 1 81 ? 15.355 -5.712 -22.905 1.00 96.69 81 ALA A O 1
ATOM 605 N N . SER A 1 82 ? 14.299 -3.924 -22.059 1.00 96.81 82 SER A N 1
ATOM 606 C CA . SER A 1 82 ? 13.496 -4.690 -21.091 1.00 96.81 82 SER A CA 1
ATOM 607 C C . SER A 1 82 ? 12.581 -5.734 -21.742 1.00 96.81 82 SER A C 1
ATOM 609 O O . SER A 1 82 ? 12.168 -6.682 -21.071 1.00 96.81 82 SER A O 1
ATOM 611 N N . ALA A 1 83 ? 12.291 -5.601 -23.042 1.00 95.88 83 ALA A N 1
ATOM 612 C CA . ALA A 1 83 ? 11.492 -6.558 -23.809 1.00 95.88 83 ALA A CA 1
ATOM 613 C C . ALA A 1 83 ? 12.142 -7.947 -23.890 1.00 95.88 83 ALA A C 1
ATOM 615 O O . ALA A 1 83 ? 11.436 -8.941 -24.037 1.00 95.88 83 ALA A O 1
ATOM 616 N N . TYR A 1 84 ? 13.466 -8.020 -23.731 1.00 96.00 84 TYR A N 1
ATOM 617 C CA . TYR A 1 84 ? 14.249 -9.238 -23.945 1.00 96.00 84 TYR A CA 1
ATOM 618 C C . TYR A 1 84 ? 14.992 -9.722 -22.692 1.00 96.00 84 TYR A C 1
ATOM 620 O O . TYR A 1 84 ? 15.625 -10.773 -22.725 1.00 96.00 84 TYR A O 1
ATOM 628 N N . SER A 1 85 ? 14.957 -8.969 -21.586 1.00 96.75 85 SER A N 1
ATOM 629 C CA . SER A 1 85 ? 15.692 -9.318 -20.366 1.00 96.75 85 SER A CA 1
ATOM 630 C C . SER A 1 85 ? 14.951 -8.910 -19.098 1.00 96.75 85 SER A C 1
ATOM 632 O O . SER A 1 85 ? 14.616 -7.740 -18.909 1.00 96.75 85 SER A O 1
ATOM 634 N N . ASP A 1 86 ? 14.746 -9.869 -18.194 1.00 95.25 86 ASP A N 1
ATOM 635 C CA . ASP A 1 86 ? 14.129 -9.627 -16.882 1.00 95.25 86 ASP A CA 1
ATOM 636 C C . ASP A 1 86 ? 15.007 -8.745 -16.001 1.00 95.25 86 ASP A C 1
ATOM 638 O O . ASP A 1 86 ? 14.510 -7.843 -15.335 1.00 95.25 86 ASP A O 1
ATOM 642 N N . LYS A 1 87 ? 16.328 -8.944 -16.046 1.00 96.50 87 LYS A N 1
ATOM 643 C CA . LYS A 1 87 ? 17.282 -8.116 -15.301 1.00 96.50 87 LYS A CA 1
ATOM 644 C C . LYS A 1 87 ? 17.171 -6.644 -15.704 1.00 96.50 87 LYS A C 1
ATOM 646 O O . LYS A 1 87 ? 17.176 -5.766 -14.847 1.00 96.50 87 LYS A O 1
ATOM 651 N N . VAL A 1 88 ? 17.055 -6.381 -17.006 1.00 96.44 88 VAL A N 1
ATOM 652 C CA . VAL A 1 88 ? 16.906 -5.015 -17.522 1.00 96.44 88 VAL A CA 1
ATOM 653 C C . VAL A 1 88 ? 15.519 -4.455 -17.206 1.00 96.44 88 VAL A C 1
ATOM 655 O O . VAL A 1 88 ? 15.410 -3.280 -16.867 1.00 96.44 88 VAL A O 1
ATOM 658 N N . LEU A 1 89 ? 14.473 -5.288 -17.247 1.00 96.31 89 LEU A N 1
ATOM 659 C CA . LEU A 1 89 ? 13.132 -4.896 -16.810 1.00 96.31 89 LEU A CA 1
ATOM 660 C C . LEU A 1 89 ? 13.125 -4.449 -15.347 1.00 96.31 89 LEU A C 1
ATOM 662 O O . LEU A 1 89 ? 12.611 -3.374 -15.069 1.00 96.31 89 LEU A O 1
ATOM 666 N N . ARG A 1 90 ? 13.767 -5.192 -14.437 1.00 95.38 90 ARG A N 1
ATOM 667 C CA . ARG A 1 90 ? 13.899 -4.783 -13.028 1.00 95.38 90 ARG A CA 1
ATOM 668 C C . ARG A 1 90 ? 14.625 -3.447 -12.874 1.00 95.38 90 ARG A C 1
ATOM 670 O O . ARG A 1 90 ? 14.147 -2.570 -12.169 1.00 95.38 90 ARG A O 1
ATOM 677 N N . ALA A 1 91 ? 15.720 -3.244 -13.605 1.00 94.69 91 ALA A N 1
ATOM 678 C CA . ALA A 1 91 ? 16.424 -1.962 -13.582 1.00 94.69 91 ALA A CA 1
ATOM 679 C C . ALA A 1 91 ? 15.561 -0.800 -14.119 1.00 94.69 91 ALA A C 1
ATOM 681 O O . ALA A 1 91 ? 15.652 0.323 -13.626 1.00 94.69 91 ALA A O 1
ATOM 682 N N . ALA A 1 92 ? 14.719 -1.048 -15.128 1.00 95.12 92 ALA A N 1
ATOM 683 C CA . ALA A 1 92 ? 13.768 -0.057 -15.624 1.00 95.12 92 ALA A CA 1
ATOM 684 C C . ALA A 1 92 ? 12.644 0.217 -14.609 1.00 95.12 92 ALA A C 1
ATOM 686 O O . ALA A 1 92 ? 12.296 1.377 -14.404 1.00 95.12 92 ALA A O 1
ATOM 687 N N . GLU A 1 93 ? 12.110 -0.819 -13.955 1.00 95.56 93 GLU A N 1
ATOM 688 C CA . GLU A 1 93 ? 11.122 -0.707 -12.875 1.00 95.56 93 GLU A CA 1
ATOM 689 C C . GLU A 1 93 ? 11.622 0.179 -11.742 1.00 95.56 93 GLU A C 1
ATOM 691 O O . GLU A 1 93 ? 10.919 1.110 -11.358 1.00 95.56 93 GLU A O 1
ATOM 696 N N . ASP A 1 94 ? 12.843 -0.057 -11.260 1.00 94.62 94 ASP A N 1
ATOM 697 C CA . ASP A 1 94 ? 13.432 0.725 -10.173 1.00 94.62 94 ASP A CA 1
ATOM 698 C C . ASP A 1 94 ? 13.436 2.220 -10.512 1.00 94.62 94 ASP A C 1
ATOM 700 O O . ASP A 1 94 ? 12.992 3.048 -9.715 1.00 94.62 94 ASP A O 1
ATOM 704 N N . VAL A 1 95 ? 13.854 2.579 -11.729 1.00 94.56 95 VAL A N 1
ATOM 705 C CA . VAL A 1 95 ? 13.889 3.980 -12.171 1.00 94.56 95 VAL A CA 1
ATOM 706 C C . VAL A 1 95 ? 12.479 4.543 -12.375 1.00 94.56 95 VAL A C 1
ATOM 708 O O . VAL A 1 95 ? 12.190 5.652 -11.925 1.00 94.56 95 VAL A O 1
ATOM 711 N N . LEU A 1 96 ? 11.584 3.802 -13.035 1.00 94.44 96 LEU A N 1
ATOM 712 C CA . LEU A 1 96 ? 10.217 4.248 -13.329 1.00 94.44 96 LEU A CA 1
ATOM 713 C C . LEU A 1 96 ? 9.396 4.452 -12.054 1.00 94.44 96 LEU A C 1
ATOM 715 O O . LEU A 1 96 ? 8.706 5.461 -11.917 1.00 94.44 96 LEU A O 1
ATOM 719 N N . PHE A 1 97 ? 9.479 3.511 -11.117 1.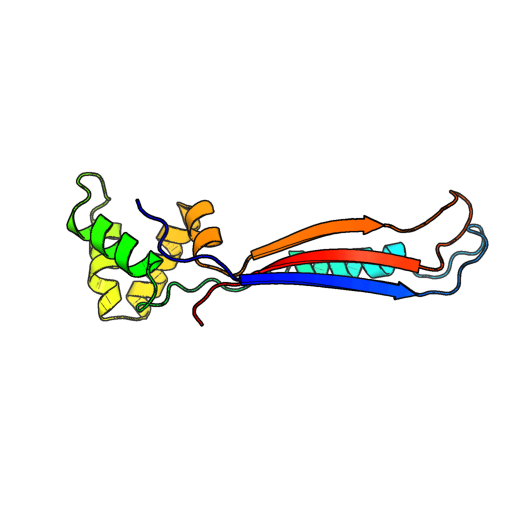00 95.12 97 PHE A N 1
ATOM 720 C CA . PHE A 1 97 ? 8.716 3.540 -9.875 1.00 95.12 97 PHE A CA 1
ATOM 721 C C . PHE A 1 97 ? 9.280 4.529 -8.858 1.00 95.12 97 PHE A C 1
ATOM 723 O O . PHE A 1 97 ? 8.504 5.084 -8.081 1.00 95.12 97 PHE A O 1
ATOM 730 N N . THR A 1 98 ? 10.591 4.787 -8.879 1.00 94.25 98 THR A N 1
ATOM 731 C CA . THR A 1 98 ? 11.208 5.834 -8.047 1.00 94.25 98 THR A CA 1
ATOM 732 C C . THR A 1 98 ? 10.846 7.225 -8.560 1.00 94.25 98 THR A C 1
ATOM 734 O O . THR A 1 98 ? 10.452 8.087 -7.780 1.00 94.25 98 THR A O 1
ATOM 737 N N . ASN A 1 99 ? 10.916 7.443 -9.877 1.00 92.12 99 ASN A N 1
ATOM 738 C CA . ASN A 1 99 ? 10.667 8.760 -10.468 1.00 92.12 99 ASN A CA 1
ATOM 739 C C . ASN A 1 99 ? 9.178 9.088 -10.635 1.00 92.12 99 ASN A C 1
ATOM 741 O O . ASN A 1 99 ? 8.822 10.253 -10.803 1.00 92.12 99 ASN A O 1
ATOM 745 N N . SER A 1 100 ? 8.296 8.084 -10.618 1.00 93.75 100 SER A N 1
ATOM 746 C CA . SER A 1 100 ? 6.854 8.285 -10.742 1.00 93.75 100 SER A CA 1
ATOM 747 C C . SER A 1 100 ? 6.067 7.384 -9.782 1.00 93.75 100 SER A C 1
ATOM 749 O O . SER A 1 100 ? 5.629 6.289 -10.152 1.00 93.75 100 SER A O 1
ATOM 751 N N . PRO A 1 101 ? 5.799 7.866 -8.554 1.00 93.19 101 PRO A N 1
ATOM 752 C CA . PRO A 1 101 ? 4.912 7.184 -7.611 1.00 93.19 101 PRO A CA 1
ATOM 753 C C . PRO A 1 101 ? 3.505 6.959 -8.181 1.00 93.19 101 PRO A C 1
ATOM 755 O O . PRO A 1 101 ? 2.892 5.923 -7.938 1.00 93.19 101 PRO A O 1
ATOM 758 N N . VAL A 1 102 ? 3.011 7.894 -9.000 1.00 92.38 102 VAL A N 1
ATOM 759 C CA . VAL A 1 102 ? 1.711 7.770 -9.680 1.00 92.38 102 VAL A CA 1
ATOM 760 C C . VAL A 1 102 ? 1.712 6.579 -10.639 1.00 92.38 102 VAL A C 1
ATOM 762 O O . VAL A 1 102 ? 0.776 5.781 -10.627 1.00 92.38 102 VAL A O 1
ATOM 765 N N . PHE A 1 103 ? 2.774 6.412 -11.432 1.00 93.25 103 PHE A N 1
ATOM 766 C CA . PHE A 1 103 ? 2.904 5.261 -12.321 1.00 93.25 103 PHE A CA 1
ATOM 767 C C . PHE A 1 103 ? 3.030 3.948 -11.537 1.00 93.25 103 PHE A C 1
ATOM 769 O O . PHE A 1 103 ? 2.372 2.968 -11.879 1.00 93.25 103 PHE A O 1
ATOM 776 N N . LYS A 1 104 ? 3.791 3.937 -10.435 1.00 94.69 104 LYS A N 1
ATOM 777 C CA . LYS A 1 104 ? 3.873 2.781 -9.527 1.00 94.69 104 LYS A CA 1
ATOM 778 C C . LYS A 1 104 ? 2.485 2.359 -9.019 1.00 94.69 104 LYS A C 1
ATOM 780 O O . LYS A 1 104 ? 2.158 1.175 -9.074 1.00 94.69 104 LYS A O 1
ATOM 785 N N . SER A 1 105 ? 1.655 3.313 -8.591 1.00 92.69 105 SER A N 1
ATOM 786 C CA . SER A 1 105 ? 0.281 3.066 -8.120 1.00 92.69 105 SER A CA 1
ATOM 787 C C . SER A 1 105 ? -0.685 2.627 -9.225 1.00 92.69 105 SER A C 1
ATOM 789 O O . SER A 1 105 ? -1.627 1.876 -8.957 1.00 92.69 105 SER A O 1
ATOM 791 N N . LEU A 1 106 ? -0.469 3.081 -10.464 1.00 91.50 106 LEU A N 1
ATOM 792 C CA . LEU A 1 106 ? -1.241 2.649 -11.633 1.00 91.50 106 LEU A CA 1
ATOM 793 C C . LEU A 1 106 ? -0.989 1.166 -11.943 1.00 91.50 106 LEU A C 1
ATOM 795 O O . LEU A 1 106 ? -1.923 0.433 -12.256 1.00 91.50 106 LEU A O 1
ATOM 799 N N . VAL A 1 107 ? 0.273 0.739 -11.854 1.00 93.38 107 VAL A N 1
ATOM 800 C CA . VAL A 1 107 ? 0.712 -0.617 -12.210 1.00 93.38 107 VAL A CA 1
ATOM 801 C C . VAL A 1 107 ? 0.412 -1.617 -11.097 1.00 93.38 107 VAL A C 1
ATOM 803 O O . VAL A 1 107 ? -0.124 -2.689 -11.359 1.00 93.38 107 VAL A O 1
ATOM 806 N N . GLY A 1 108 ? 0.767 -1.283 -9.856 1.00 93.62 108 GLY A N 1
ATOM 807 C CA . GLY A 1 108 ? 0.700 -2.208 -8.729 1.00 93.62 108 GLY A CA 1
ATOM 808 C C . GLY A 1 108 ? -0.654 -2.262 -8.040 1.00 93.62 108 GLY A C 1
ATOM 809 O O . GLY A 1 108 ? -1.459 -1.336 -8.132 1.00 93.62 108 GLY A O 1
ATOM 810 N N . THR A 1 109 ? -0.890 -3.327 -7.275 1.00 95.50 109 THR A N 1
ATOM 811 C CA . THR A 1 109 ? -1.992 -3.335 -6.308 1.00 95.50 109 THR A CA 1
ATOM 812 C C . THR A 1 109 ? -1.714 -2.299 -5.219 1.00 95.50 109 THR A C 1
ATOM 814 O O . THR A 1 109 ? -0.609 -2.243 -4.684 1.00 95.50 109 THR A O 1
ATOM 817 N N . THR A 1 110 ? -2.699 -1.459 -4.905 1.00 95.88 110 THR A N 1
ATOM 818 C CA . THR A 1 110 ? -2.598 -0.464 -3.824 1.00 95.88 110 THR A CA 1
ATOM 819 C C . THR A 1 110 ? -3.554 -0.832 -2.706 1.00 95.88 110 THR A C 1
ATOM 821 O O . THR A 1 110 ? -4.621 -1.376 -2.983 1.00 95.88 110 THR A O 1
ATOM 824 N N . GLN A 1 111 ? -3.186 -0.501 -1.474 1.00 96.69 111 GLN A N 1
ATOM 825 C CA . GLN A 1 111 ? -4.025 -0.662 -0.292 1.00 96.69 111 GLN A CA 1
ATOM 826 C C . GLN A 1 111 ? -4.093 0.663 0.471 1.00 96.69 111 GLN A C 1
ATOM 828 O O . GLN A 1 111 ? -3.099 1.392 0.494 1.00 96.69 111 GLN A O 1
ATOM 833 N N . ALA A 1 112 ? -5.242 0.969 1.061 1.00 97.38 112 ALA A N 1
ATOM 834 C CA . ALA A 1 112 ? -5.457 2.150 1.890 1.00 97.38 112 ALA A CA 1
ATOM 835 C C . ALA A 1 112 ? -6.487 1.845 2.983 1.00 97.38 112 ALA A C 1
ATOM 837 O O . ALA A 1 112 ? -7.489 1.181 2.716 1.00 97.38 112 ALA A O 1
ATOM 838 N N . ILE A 1 113 ? -6.235 2.301 4.210 1.00 98.06 113 ILE A N 1
ATOM 839 C CA . ILE A 1 113 ? -7.208 2.240 5.305 1.00 98.06 113 ILE A CA 1
ATOM 840 C C . ILE A 1 113 ? -8.056 3.507 5.226 1.00 98.06 113 ILE A C 1
ATOM 842 O O . ILE A 1 113 ? -7.575 4.594 5.535 1.00 98.06 113 ILE A O 1
ATOM 846 N N . ASP A 1 114 ? -9.312 3.362 4.817 1.00 97.06 114 ASP A N 1
ATOM 847 C CA . ASP A 1 114 ? -10.184 4.512 4.556 1.00 97.06 114 ASP A CA 1
ATOM 848 C C . ASP A 1 114 ? -11.109 4.820 5.741 1.00 97.06 114 ASP A C 1
ATOM 850 O O . ASP A 1 114 ? -11.546 5.956 5.923 1.00 97.06 114 ASP A O 1
ATOM 854 N N . ILE A 1 115 ? -11.435 3.803 6.547 1.00 98.38 115 ILE A N 1
ATOM 855 C CA . ILE A 1 115 ? -12.355 3.914 7.685 1.00 98.38 115 ILE A CA 1
ATOM 856 C C . ILE A 1 115 ? -11.758 3.185 8.883 1.00 98.38 115 ILE A C 1
ATOM 858 O O . ILE A 1 115 ? -11.284 2.058 8.745 1.00 98.38 115 ILE A O 1
ATOM 862 N N . ILE A 1 116 ? -11.841 3.804 10.060 1.00 98.31 116 ILE A N 1
ATOM 863 C CA . ILE A 1 116 ? -11.506 3.207 11.354 1.00 98.31 116 ILE A CA 1
ATOM 864 C C . ILE A 1 116 ? -12.510 3.679 12.409 1.00 98.31 116 ILE A C 1
ATOM 866 O O . ILE A 1 116 ? -12.859 4.859 12.456 1.00 98.31 116 ILE A O 1
ATOM 870 N N . GLN A 1 117 ? -12.976 2.768 13.262 1.00 98.12 117 GLN A N 1
ATOM 871 C CA . GLN A 1 117 ? -13.901 3.082 14.348 1.00 98.12 117 GLN A CA 1
ATOM 872 C C . GLN A 1 117 ? -13.637 2.201 15.577 1.00 98.12 117 GLN A C 1
ATOM 874 O O . GLN A 1 117 ? -13.313 1.021 15.461 1.00 98.12 117 GLN A O 1
ATOM 879 N N . GLY A 1 118 ? -13.819 2.767 16.771 1.00 96.56 118 GLY A N 1
ATOM 880 C CA . GLY A 1 118 ? -13.780 2.034 18.035 1.00 96.56 118 GLY A CA 1
ATOM 881 C C . GLY A 1 118 ? -14.062 2.945 19.228 1.00 96.56 118 GLY A C 1
ATOM 882 O O . GLY A 1 118 ? -13.692 4.118 19.220 1.00 96.56 118 GLY A O 1
ATOM 883 N N . GLY A 1 119 ? -14.697 2.399 20.267 1.00 94.25 119 GLY A N 1
ATOM 884 C CA . GLY A 1 119 ? -15.059 3.156 21.471 1.00 94.25 119 GLY A CA 1
ATOM 885 C C . GLY A 1 119 ? -16.337 3.981 21.331 1.00 94.25 119 GLY A C 1
ATOM 886 O O . GLY A 1 119 ? -16.761 4.348 20.240 1.00 94.25 119 GLY A O 1
ATOM 887 N N . VAL A 1 120 ? -16.969 4.253 22.475 1.00 92.75 120 VAL A N 1
ATOM 888 C CA . VAL A 1 120 ? -18.199 5.067 22.561 1.00 92.75 120 VAL A CA 1
ATOM 889 C C . VAL A 1 120 ? -18.104 6.114 23.672 1.00 92.75 120 VAL A C 1
ATOM 891 O O . VAL A 1 120 ? -18.640 7.211 23.544 1.00 92.75 120 VAL A O 1
ATOM 894 N N . LYS A 1 121 ? -17.418 5.795 24.777 1.00 92.88 121 LYS A N 1
ATOM 895 C CA . LYS A 1 121 ? -17.249 6.676 25.939 1.00 92.88 121 LYS A CA 1
ATOM 896 C C . LYS A 1 121 ? -15.787 6.693 26.367 1.00 92.88 121 LYS A C 1
ATOM 898 O O . LYS A 1 121 ? -15.109 5.678 26.277 1.00 92.88 121 LYS A O 1
ATOM 903 N N . VAL A 1 122 ? -15.332 7.821 26.907 1.00 93.75 122 VAL A N 1
ATOM 904 C CA . VAL A 1 122 ? -13.934 8.018 27.339 1.00 93.75 122 VAL A CA 1
ATOM 905 C C . VAL A 1 122 ? -13.518 7.147 28.534 1.00 93.75 122 VAL A C 1
ATOM 907 O O . VAL A 1 122 ? -12.331 6.981 28.791 1.00 93.75 122 VAL A O 1
ATOM 910 N N . ASN A 1 123 ? -14.484 6.592 29.271 1.00 93.62 123 ASN A N 1
ATOM 911 C CA . ASN A 1 123 ? -14.269 5.796 30.482 1.00 93.62 123 ASN A CA 1
ATOM 912 C C . ASN A 1 123 ? -14.727 4.330 30.361 1.00 93.62 123 ASN A C 1
ATOM 914 O O . ASN A 1 123 ? -14.806 3.622 31.366 1.00 93.62 123 ASN A O 1
ATOM 918 N N . ALA A 1 124 ? -15.038 3.872 29.147 1.00 95.19 124 ALA A N 1
ATOM 919 C CA . ALA A 1 124 ? -15.437 2.496 28.882 1.00 95.19 124 ALA A CA 1
ATOM 920 C C . ALA A 1 124 ? -14.484 1.864 27.869 1.00 95.19 124 ALA A C 1
ATOM 922 O O . ALA A 1 124 ? -14.207 2.439 26.816 1.00 95.19 124 ALA A O 1
ATOM 923 N N . LEU A 1 125 ? -13.993 0.672 28.191 1.00 96.06 125 LEU A N 1
ATOM 924 C CA . LEU A 1 125 ? -13.190 -0.119 27.275 1.00 96.06 125 LEU A CA 1
ATOM 925 C C . LEU A 1 125 ? -14.077 -0.588 26.110 1.00 96.06 125 LEU A C 1
ATOM 927 O O . LEU A 1 125 ? -15.167 -1.110 26.356 1.00 96.06 125 LEU A O 1
ATOM 931 N N . PRO A 1 126 ? -13.638 -0.404 24.855 1.00 95.81 126 PRO A N 1
ATOM 932 C CA . PRO A 1 126 ? -14.404 -0.821 23.692 1.00 95.81 126 PRO A CA 1
ATOM 933 C C . PRO A 1 126 ? -14.487 -2.339 23.575 1.00 95.81 126 PRO A C 1
ATOM 935 O O . PRO A 1 126 ? -13.465 -3.023 23.563 1.00 95.81 126 PRO A O 1
ATOM 938 N N . GLU A 1 127 ? -15.704 -2.843 23.389 1.00 96.06 127 GLU A N 1
ATOM 939 C CA . GLU A 1 127 ? -15.955 -4.256 23.075 1.00 96.06 127 GLU A CA 1
ATOM 940 C C . GLU A 1 127 ? -15.584 -4.600 21.629 1.00 96.06 127 GLU A C 1
ATOM 942 O O . GLU A 1 127 ? -15.208 -5.730 21.332 1.00 96.06 127 GLU A O 1
ATOM 947 N N . GLN A 1 128 ? -15.637 -3.602 20.746 1.00 97.12 128 GLN A N 1
ATOM 948 C CA . GLN A 1 128 ? -15.422 -3.755 19.316 1.00 97.12 128 GLN A CA 1
ATOM 949 C C . GLN A 1 128 ? -14.633 -2.565 18.761 1.00 97.12 128 GLN A C 1
ATOM 951 O O . GLN A 1 128 ? -14.907 -1.401 19.084 1.00 97.12 128 GLN A O 1
ATOM 956 N N . ALA A 1 129 ? -13.677 -2.867 17.888 1.00 98.25 129 ALA A N 1
ATOM 957 C CA . ALA A 1 129 ? -13.027 -1.906 17.006 1.00 98.25 129 ALA A CA 1
ATOM 958 C C . ALA A 1 129 ? -12.893 -2.521 15.610 1.00 98.25 129 ALA A C 1
ATOM 960 O O . ALA A 1 129 ? -12.618 -3.714 15.485 1.00 98.25 129 ALA A O 1
ATOM 961 N N . TRP A 1 130 ? -13.069 -1.723 14.561 1.00 98.62 130 TRP A N 1
ATOM 962 C CA . TRP A 1 130 ? -12.971 -2.203 13.184 1.00 98.62 130 TRP A CA 1
ATOM 963 C C . TRP A 1 130 ? -12.416 -1.150 12.229 1.00 98.62 130 TRP A C 1
ATOM 965 O O . TRP A 1 130 ? -12.409 0.048 12.519 1.00 98.62 130 TRP A O 1
ATOM 975 N N . ALA A 1 131 ? -11.939 -1.614 11.078 1.00 98.69 131 ALA A N 1
ATOM 976 C CA . ALA A 1 131 ? -11.455 -0.769 9.997 1.00 98.69 131 ALA A CA 1
ATOM 977 C C . ALA A 1 131 ? -11.772 -1.376 8.626 1.00 98.69 131 ALA A C 1
ATOM 979 O O . ALA A 1 131 ? -11.862 -2.598 8.491 1.00 98.69 131 ALA A O 1
ATOM 980 N N . VAL A 1 132 ? -11.906 -0.527 7.604 1.00 98.62 132 VAL A N 1
ATOM 981 C CA . VAL A 1 132 ? -12.089 -0.946 6.206 1.00 98.62 132 VAL A CA 1
ATOM 982 C C . VAL A 1 132 ? -10.867 -0.563 5.386 1.00 98.62 132 VAL A C 1
ATOM 984 O O . VAL A 1 132 ? -10.469 0.601 5.341 1.00 98.62 132 VAL A O 1
ATOM 987 N N . ILE A 1 133 ? -10.306 -1.562 4.710 1.00 98.38 133 ILE A N 1
ATOM 988 C CA . ILE A 1 133 ? -9.127 -1.436 3.861 1.00 98.38 133 ILE A CA 1
ATOM 989 C C . ILE A 1 133 ? -9.553 -1.596 2.405 1.00 98.38 133 ILE A C 1
ATOM 991 O O . ILE A 1 133 ? -9.999 -2.670 1.982 1.00 98.38 133 ILE A O 1
ATOM 995 N N . ASN A 1 134 ? -9.391 -0.534 1.628 1.00 98.19 134 ASN A N 1
ATOM 996 C CA . ASN A 1 134 ? -9.606 -0.539 0.194 1.00 98.19 134 ASN A CA 1
ATOM 997 C C . ASN A 1 134 ? -8.377 -1.078 -0.524 1.00 98.19 134 ASN A C 1
ATOM 999 O O . ASN A 1 134 ? -7.260 -0.618 -0.303 1.00 98.19 134 ASN A O 1
ATOM 1003 N N . HIS A 1 135 ? -8.601 -2.024 -1.423 1.00 97.50 135 HIS A N 1
ATOM 1004 C CA . HIS A 1 135 ? -7.597 -2.559 -2.320 1.00 97.50 135 HIS A CA 1
ATOM 1005 C C . HIS A 1 135 ? -7.985 -2.235 -3.759 1.00 97.50 135 HIS A C 1
ATOM 1007 O O . HIS A 1 135 ? -9.065 -2.614 -4.219 1.00 97.50 135 HIS A O 1
ATOM 1013 N N . ARG A 1 136 ? -7.081 -1.590 -4.503 1.00 96.38 136 ARG A N 1
ATOM 1014 C CA . ARG A 1 136 ? -7.183 -1.482 -5.965 1.00 96.38 136 ARG A CA 1
ATOM 1015 C C . ARG A 1 136 ? -6.237 -2.487 -6.589 1.00 96.38 136 ARG A C 1
ATOM 1017 O O . ARG A 1 136 ? -5.026 -2.281 -6.558 1.00 96.38 136 ARG A O 1
ATOM 1024 N N . ILE A 1 137 ? -6.797 -3.550 -7.145 1.00 94.44 137 ILE A N 1
ATOM 1025 C CA . ILE A 1 137 ? -6.083 -4.749 -7.581 1.00 94.44 137 ILE A CA 1
ATOM 1026 C C . ILE A 1 137 ? -5.508 -4.538 -8.984 1.00 94.44 137 ILE A C 1
ATOM 1028 O O . ILE A 1 137 ? -6.211 -4.105 -9.899 1.00 94.44 137 ILE A O 1
ATOM 1032 N N . SER A 1 138 ? -4.218 -4.829 -9.144 1.00 92.50 138 SER A N 1
ATOM 1033 C CA . SER A 1 138 ? -3.549 -4.854 -10.445 1.00 92.50 138 SER A CA 1
ATOM 1034 C C . SER A 1 138 ? -4.046 -6.028 -11.284 1.00 92.50 138 SER A C 1
ATOM 1036 O O . SER A 1 138 ? -4.267 -7.121 -10.774 1.00 92.50 138 SER A O 1
ATOM 1038 N N . MET A 1 139 ? -4.202 -5.813 -12.588 1.00 78.31 139 MET A N 1
ATOM 1039 C CA . MET A 1 139 ? -4.763 -6.827 -13.490 1.00 78.31 139 MET A CA 1
ATOM 1040 C C . MET A 1 139 ? -3.769 -7.938 -13.854 1.00 78.31 139 MET A C 1
ATOM 1042 O O . MET A 1 139 ? -4.176 -8.967 -14.387 1.00 78.31 139 MET A O 1
ATOM 1046 N N . GLU A 1 140 ? -2.476 -7.736 -13.593 1.00 74.12 140 GLU A N 1
ATOM 1047 C CA . GLU A 1 140 ? -1.410 -8.656 -13.997 1.00 74.12 140 GLU A CA 1
ATOM 1048 C C . GLU A 1 140 ? -0.567 -9.113 -12.796 1.00 74.12 140 GLU A C 1
ATOM 1050 O O . GLU A 1 140 ? -0.515 -8.426 -11.769 1.00 74.12 140 GLU A O 1
ATOM 1055 N N . ARG A 1 141 ? 0.010 -10.316 -12.925 1.00 56.31 141 ARG A N 1
ATOM 1056 C CA . ARG A 1 141 ? 0.710 -11.069 -11.872 1.00 56.31 141 ARG A CA 1
ATOM 1057 C C . ARG A 1 141 ? 2.216 -10.837 -11.893 1.00 56.31 141 ARG A C 1
ATOM 1059 O O . ARG A 1 141 ? 2.773 -10.718 -13.005 1.00 56.31 141 ARG A O 1
#

Radius of gyration: 21.83 Å; Cα contacts (8 Å, |Δi|>4): 207; chains: 1; bounding box: 38×25×65 Å

Foldseek 3Di:
DDDPDFFDKDKDKDKFFDDKFFQVDDDPDFRVRVVVVVVVVVVVDWDDFADDCPDPLLVVLLVCLVDPPPDDPVLSVLSPCVNPDVVSRVVNCVVCCVVDVPSSPVGAKDKDWDDWDFDDDPGMGTRMIMTMMMIGHHPDD

InterPro domains:
  IPR011650 Peptidase M20, dimerisation domain [PF07687] (5-138)
  IPR036264 Bacterial exopeptidase dimerisation domain [SSF55031] (8-138)
  IPR047177 Peptidase M20A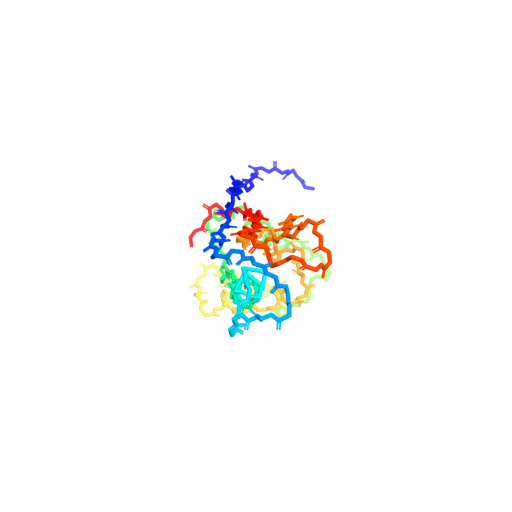 [PTHR45962] (1-140)

Mean predicted aligned error: 4.44 Å

Solvent-accessible surface area (backbone atoms only — not comparable to full-atom values): 8214 Å² total; per-residue (Å²): 133,87,83,90,76,79,65,47,77,50,76,46,77,50,75,32,78,38,84,51,50,56,52,92,67,67,66,99,64,51,20,54,55,53,47,51,55,52,51,54,53,50,69,74,58,69,68,83,66,66,83,41,81,89,38,69,70,39,53,50,52,45,51,44,48,75,67,49,88,86,58,58,67,72,60,28,52,30,45,62,50,26,81,81,32,69,72,37,34,51,59,35,46,56,54,49,40,70,78,27,60,67,58,38,56,71,53,16,44,41,76,46,79,80,44,78,51,57,58,90,52,100,61,41,42,31,40,47,18,36,36,34,35,42,31,41,37,37,94,70,125